Protein AF-A0A846N8B1-F1 (afdb_monomer_lite)

Structure (mmCIF, N/CA/C/O backbone):
data_AF-A0A846N8B1-F1
#
_entry.id   AF-A0A846N8B1-F1
#
loop_
_atom_site.group_PDB
_atom_site.id
_atom_site.type_symbol
_atom_site.label_atom_id
_atom_site.label_alt_id
_atom_site.label_comp_id
_atom_site.label_asym_id
_atom_site.label_entity_id
_atom_site.label_seq_id
_atom_site.pdbx_PDB_ins_code
_atom_site.Cartn_x
_atom_site.Cartn_y
_atom_site.Cartn_z
_atom_site.occupancy
_atom_site.B_iso_or_equiv
_atom_site.auth_seq_id
_atom_site.auth_comp_id
_atom_site.auth_asym_id
_atom_site.auth_atom_id
_atom_site.pdbx_PDB_model_num
ATOM 1 N N . ASP A 1 1 ? 17.774 -7.617 2.097 1.00 80.06 1 ASP A N 1
ATOM 2 C CA . ASP A 1 1 ? 16.745 -6.683 2.616 1.00 80.06 1 ASP A CA 1
ATOM 3 C C . ASP A 1 1 ? 15.343 -7.260 2.774 1.00 80.06 1 ASP A C 1
ATOM 5 O O . ASP A 1 1 ? 14.725 -6.998 3.796 1.00 80.06 1 ASP A O 1
ATOM 9 N N . LEU A 1 2 ? 14.839 -8.096 1.859 1.00 85.31 2 LEU A N 1
ATOM 10 C CA . LEU A 1 2 ? 13.446 -8.579 1.905 1.00 85.31 2 LEU A CA 1
ATOM 11 C C . LEU A 1 2 ? 13.003 -9.191 3.251 1.00 85.31 2 LEU A C 1
ATOM 13 O O . LEU A 1 2 ? 12.002 -8.776 3.829 1.00 85.31 2 LEU A O 1
ATOM 17 N N . ARG A 1 3 ? 13.758 -10.158 3.796 1.00 87.56 3 ARG A N 1
ATOM 18 C CA . ARG A 1 3 ? 13.423 -10.778 5.095 1.00 87.56 3 ARG A CA 1
ATOM 19 C C . ARG A 1 3 ? 13.424 -9.764 6.236 1.00 87.56 3 ARG A C 1
ATOM 21 O O . ARG A 1 3 ? 12.602 -9.887 7.137 1.00 87.56 3 ARG A O 1
ATOM 28 N N . PHE A 1 4 ? 14.321 -8.784 6.187 1.00 88.56 4 PHE A N 1
ATOM 29 C CA . PHE A 1 4 ? 14.373 -7.717 7.173 1.00 88.56 4 PHE A CA 1
ATOM 30 C C . PHE A 1 4 ? 13.139 -6.818 7.048 1.00 88.56 4 PHE A C 1
ATOM 32 O O . PHE A 1 4 ? 12.432 -6.648 8.026 1.00 88.56 4 PHE A O 1
ATOM 39 N N . ALA A 1 5 ? 12.786 -6.350 5.852 1.00 86.69 5 ALA A N 1
ATOM 40 C CA . ALA A 1 5 ? 11.603 -5.509 5.652 1.00 86.69 5 ALA A CA 1
ATOM 41 C C . ALA A 1 5 ? 10.289 -6.161 6.129 1.00 86.69 5 ALA A C 1
ATOM 43 O O . ALA A 1 5 ? 9.434 -5.485 6.701 1.00 86.69 5 ALA A O 1
ATOM 44 N N . ILE A 1 6 ? 10.148 -7.479 5.943 1.00 87.19 6 ILE A N 1
ATOM 45 C CA . ILE A 1 6 ? 8.956 -8.225 6.374 1.00 87.19 6 ILE A CA 1
ATOM 46 C C . ILE A 1 6 ? 8.889 -8.362 7.905 1.00 87.19 6 ILE A C 1
ATOM 48 O O . ILE A 1 6 ? 7.814 -8.206 8.477 1.00 87.19 6 ILE A O 1
ATOM 52 N N . HIS A 1 7 ? 10.011 -8.643 8.579 1.00 87.94 7 HIS A N 1
ATOM 53 C CA . HIS A 1 7 ? 9.997 -9.073 9.989 1.00 87.94 7 HIS A CA 1
ATOM 54 C C . HIS A 1 7 ? 10.597 -8.061 10.973 1.00 87.94 7 HIS A C 1
ATOM 56 O O . HIS A 1 7 ? 10.440 -8.218 12.181 1.00 87.94 7 HIS A O 1
ATOM 62 N N . ALA A 1 8 ? 11.311 -7.039 10.504 1.00 81.44 8 ALA A N 1
ATOM 63 C CA . ALA A 1 8 ? 11.996 -6.100 11.377 1.00 81.44 8 ALA A CA 1
ATOM 64 C C . ALA A 1 8 ? 10.999 -5.109 11.971 1.00 81.44 8 ALA A C 1
ATOM 66 O O . ALA A 1 8 ? 10.622 -4.111 11.353 1.00 81.44 8 ALA A O 1
ATOM 67 N N . SER A 1 9 ? 10.538 -5.397 13.184 1.00 83.56 9 SER A N 1
ATOM 68 C CA . SER A 1 9 ? 9.969 -4.397 14.074 1.00 83.56 9 SER A CA 1
ATOM 69 C C . SER A 1 9 ? 9.900 -4.880 15.514 1.00 83.56 9 SER A C 1
ATOM 71 O O . SER A 1 9 ? 9.927 -6.079 15.783 1.00 83.56 9 SER A O 1
ATOM 73 N N . GLN A 1 10 ? 9.786 -3.931 16.438 1.00 85.88 10 GLN A N 1
ATOM 74 C CA . GLN A 1 10 ? 9.406 -4.222 17.808 1.00 85.88 10 GLN A CA 1
ATOM 75 C C . GLN A 1 10 ? 7.877 -4.341 17.865 1.00 85.88 10 GLN A C 1
ATOM 77 O O . GLN A 1 10 ? 7.169 -3.346 17.731 1.00 85.88 10 GLN A O 1
ATOM 82 N N . GLY A 1 11 ? 7.384 -5.561 18.073 1.00 86.88 11 GLY A N 1
ATOM 83 C CA . GLY A 1 11 ? 5.953 -5.868 18.107 1.00 86.88 11 GLY A CA 1
ATOM 84 C C . GLY A 1 11 ? 5.378 -6.284 16.751 1.00 86.88 11 GLY A C 1
ATOM 85 O O . GLY A 1 11 ? 6.074 -6.324 15.734 1.00 86.88 11 GLY A O 1
ATOM 86 N N . GLU A 1 12 ? 4.089 -6.616 16.758 1.00 89.38 12 GLU A N 1
ATOM 87 C CA . GLU A 1 12 ? 3.358 -7.107 15.592 1.00 89.38 12 GLU A CA 1
ATOM 88 C C . GLU A 1 12 ? 2.397 -6.038 15.076 1.00 89.38 12 GLU A C 1
ATOM 90 O O . GLU A 1 12 ? 1.577 -5.501 15.818 1.00 89.38 12 GLU A O 1
ATOM 95 N N . PHE A 1 13 ? 2.501 -5.729 13.787 1.00 92.56 13 PHE A N 1
ATOM 96 C CA . PHE A 1 13 ? 1.537 -4.899 13.076 1.00 92.56 13 PHE A CA 1
ATOM 97 C C . PHE A 1 13 ? 1.580 -5.219 11.581 1.00 92.56 13 PHE A C 1
ATOM 99 O O . PHE A 1 13 ? 2.649 -5.570 11.055 1.00 92.56 13 PHE A O 1
ATOM 106 N N . PRO A 1 14 ? 0.440 -5.083 10.887 1.00 93.44 14 PRO A N 1
ATOM 107 C CA . PRO A 1 14 ? 0.368 -5.313 9.455 1.00 93.44 14 PRO A CA 1
ATOM 108 C C . PRO A 1 14 ? 1.175 -4.259 8.695 1.00 93.44 14 PRO A C 1
ATOM 110 O O . PRO A 1 14 ? 1.169 -3.077 9.028 1.00 93.44 14 PRO A O 1
ATOM 113 N N . ARG A 1 15 ? 1.867 -4.700 7.651 1.00 94.19 15 ARG A N 1
ATOM 114 C CA . ARG A 1 15 ? 2.553 -3.858 6.670 1.00 94.19 15 ARG A CA 1
ATOM 115 C C . ARG A 1 15 ? 2.487 -4.560 5.326 1.00 94.19 15 ARG A C 1
ATOM 117 O O . ARG A 1 15 ? 2.500 -5.791 5.287 1.00 94.19 15 ARG A O 1
ATOM 124 N N . VAL A 1 16 ? 2.452 -3.799 4.244 1.00 95.56 16 VAL A N 1
ATOM 125 C CA . VAL A 1 16 ? 2.591 -4.353 2.898 1.00 95.56 16 VAL A CA 1
ATOM 126 C C . VAL A 1 16 ? 4.023 -4.149 2.418 1.00 95.56 16 VAL A C 1
ATOM 128 O O . VAL A 1 16 ? 4.612 -3.087 2.618 1.00 95.56 16 VAL A O 1
ATOM 131 N N . VAL A 1 17 ? 4.598 -5.185 1.812 1.00 95.94 17 VAL A N 1
ATOM 132 C CA . VAL A 1 17 ? 5.920 -5.132 1.186 1.00 95.94 17 VAL A CA 1
ATOM 133 C C . VAL A 1 17 ? 5.757 -5.565 -0.261 1.00 95.94 17 VAL A C 1
ATOM 135 O O . VAL A 1 17 ? 5.299 -6.677 -0.512 1.00 95.94 17 VAL A O 1
ATOM 138 N N . VAL A 1 18 ? 6.135 -4.698 -1.194 1.00 96.25 18 VAL A N 1
ATOM 139 C CA . VAL A 1 18 ? 6.126 -4.978 -2.635 1.00 96.25 18 VAL A CA 1
ATOM 140 C C . VAL A 1 18 ? 7.538 -4.860 -3.196 1.00 96.25 18 VAL A C 1
ATOM 142 O O . VAL A 1 18 ? 8.361 -4.117 -2.659 1.00 96.25 18 VAL A O 1
ATOM 145 N N . ALA A 1 19 ? 7.826 -5.601 -4.263 1.00 96.19 19 ALA A N 1
ATOM 146 C CA . ALA A 1 19 ? 9.134 -5.604 -4.905 1.00 96.19 19 ALA A CA 1
ATOM 147 C C . ALA A 1 19 ? 8.974 -5.642 -6.434 1.00 96.19 19 ALA A C 1
ATOM 149 O O . ALA A 1 19 ? 8.929 -6.741 -6.985 1.00 96.19 19 ALA A O 1
ATOM 150 N N . PRO A 1 20 ? 8.814 -4.482 -7.103 1.00 95.81 20 PRO A N 1
ATOM 151 C CA . PRO A 1 20 ? 8.739 -4.437 -8.562 1.00 95.81 20 PRO A CA 1
ATOM 152 C C . PRO A 1 20 ? 10.053 -4.921 -9.190 1.00 95.81 20 PRO A C 1
ATOM 154 O O . PRO A 1 20 ? 11.133 -4.585 -8.701 1.00 95.81 20 PRO A O 1
ATOM 157 N N . GLY A 1 21 ? 9.952 -5.709 -10.258 1.00 94.62 21 GLY A N 1
ATOM 158 C CA . GLY A 1 21 ? 11.076 -6.320 -10.967 1.00 94.62 21 GLY A CA 1
ATOM 159 C C . GLY A 1 21 ? 11.452 -5.641 -12.286 1.00 94.62 21 GLY A C 1
ATOM 160 O O . GLY A 1 21 ? 12.545 -5.887 -12.796 1.00 94.62 21 GLY A O 1
ATOM 161 N N . ASP A 1 22 ? 10.591 -4.783 -12.833 1.00 94.19 22 ASP A N 1
ATOM 162 C CA . ASP A 1 22 ? 10.843 -4.044 -14.071 1.00 94.19 22 ASP A CA 1
ATOM 163 C C . ASP A 1 22 ? 10.235 -2.628 -14.055 1.00 94.19 22 ASP A C 1
ATOM 165 O O . ASP A 1 22 ? 9.628 -2.191 -13.075 1.00 94.19 22 ASP A O 1
ATOM 169 N N . VAL A 1 23 ? 10.447 -1.878 -15.141 1.00 93.94 23 VAL A N 1
ATOM 170 C CA . VAL A 1 23 ? 10.004 -0.480 -15.272 1.00 93.94 23 VAL A CA 1
ATOM 171 C C . VAL A 1 23 ? 8.477 -0.350 -15.278 1.00 93.94 23 VAL A C 1
ATOM 173 O O . VAL A 1 23 ? 7.956 0.636 -14.754 1.00 93.94 23 VAL A O 1
ATOM 176 N N . GLU A 1 24 ? 7.757 -1.326 -15.835 1.00 93.81 24 GLU A N 1
ATOM 177 C CA . GLU A 1 24 ? 6.293 -1.315 -15.857 1.00 93.81 24 GLU A CA 1
ATOM 178 C C . GLU A 1 24 ? 5.741 -1.568 -14.448 1.00 93.81 24 GLU A C 1
ATOM 180 O O . GLU A 1 24 ? 4.905 -0.808 -13.948 1.00 93.81 24 GLU A O 1
ATOM 185 N N . GLU A 1 25 ? 6.271 -2.575 -13.758 1.00 94.81 25 GLU A N 1
ATOM 186 C CA . GLU A 1 25 ? 5.922 -2.876 -12.374 1.00 94.81 25 GLU A CA 1
ATOM 187 C C . GLU A 1 25 ? 6.294 -1.727 -11.431 1.00 94.81 25 GLU A C 1
ATOM 189 O O . GLU A 1 25 ? 5.526 -1.405 -10.526 1.00 94.81 25 GLU A O 1
ATOM 194 N N . CYS A 1 26 ? 7.421 -1.040 -11.643 1.00 95.06 26 CYS A N 1
ATOM 195 C CA . CYS A 1 26 ? 7.768 0.154 -10.870 1.00 95.06 26 CYS A CA 1
ATOM 196 C C . CYS A 1 26 ? 6.665 1.216 -10.916 1.00 95.06 26 CYS A C 1
ATOM 198 O O . CYS A 1 26 ? 6.424 1.884 -9.909 1.00 95.06 26 CYS A O 1
ATOM 200 N N . PHE A 1 27 ? 5.984 1.367 -12.050 1.00 94.62 27 PHE A N 1
ATOM 201 C CA . PHE A 1 27 ? 4.887 2.313 -12.192 1.00 94.62 27 PHE A CA 1
ATOM 202 C C . PHE A 1 27 ? 3.608 1.804 -11.506 1.00 94.62 27 PHE A C 1
ATOM 204 O O . PHE A 1 27 ? 3.108 2.448 -10.580 1.00 94.62 27 PHE A O 1
ATOM 211 N N . TYR A 1 28 ? 3.095 0.634 -11.899 1.00 96.19 28 TYR A N 1
ATOM 212 C CA . TYR A 1 28 ? 1.793 0.159 -11.407 1.00 96.19 28 TYR A CA 1
ATOM 213 C C . TYR A 1 28 ? 1.828 -0.355 -9.965 1.00 96.19 28 TYR A C 1
ATOM 215 O O . TYR A 1 28 ? 0.941 -0.023 -9.179 1.00 96.19 28 TYR A O 1
ATOM 223 N N . THR A 1 29 ? 2.861 -1.105 -9.576 1.00 96.12 29 THR A N 1
ATOM 224 C CA . THR A 1 29 ? 2.980 -1.672 -8.223 1.00 96.12 29 THR A CA 1
ATOM 225 C C . THR A 1 29 ? 3.178 -0.576 -7.179 1.00 96.12 29 THR A C 1
ATOM 227 O O . THR A 1 29 ? 2.726 -0.706 -6.042 1.00 96.12 29 THR A O 1
ATOM 230 N N . THR A 1 30 ? 3.799 0.547 -7.556 1.00 95.88 30 THR A N 1
ATOM 231 C CA . THR A 1 30 ? 3.866 1.726 -6.683 1.00 95.88 30 THR A CA 1
ATOM 232 C C . THR A 1 30 ? 2.464 2.261 -6.399 1.00 95.88 30 THR A C 1
ATOM 234 O O . THR A 1 30 ? 2.116 2.455 -5.237 1.00 95.88 30 THR A O 1
ATOM 237 N N . LEU A 1 31 ? 1.629 2.447 -7.425 1.00 96.25 31 LEU A N 1
ATOM 238 C CA . LEU A 1 31 ? 0.249 2.922 -7.257 1.00 96.25 31 LEU A CA 1
ATOM 239 C C . LEU A 1 31 ? -0.584 1.949 -6.414 1.00 96.25 31 LEU A C 1
ATOM 241 O O . LEU A 1 31 ? -1.305 2.370 -5.508 1.00 96.25 31 LEU A O 1
ATOM 245 N N . GLU A 1 32 ? -0.430 0.647 -6.651 1.00 95.81 32 GLU A N 1
ATOM 246 C CA . GLU A 1 32 ? -1.063 -0.387 -5.836 1.00 95.81 32 GLU A CA 1
ATOM 247 C C . GLU A 1 32 ? -0.615 -0.311 -4.369 1.00 95.81 32 GLU A C 1
ATOM 249 O O . GLU A 1 32 ? -1.453 -0.358 -3.470 1.00 95.81 32 GLU A O 1
ATOM 254 N N . ALA A 1 33 ? 0.677 -0.105 -4.101 1.00 97.25 33 ALA A N 1
ATOM 255 C CA . ALA A 1 33 ? 1.190 0.049 -2.743 1.00 97.25 33 ALA A CA 1
ATOM 256 C C . ALA A 1 33 ? 0.572 1.255 -2.014 1.00 97.25 33 ALA A C 1
ATOM 258 O O . ALA A 1 33 ? 0.240 1.143 -0.833 1.00 97.25 33 ALA A O 1
ATOM 259 N N . PHE A 1 34 ? 0.359 2.380 -2.708 1.00 96.62 34 PHE A N 1
ATOM 260 C CA . PHE A 1 34 ? -0.352 3.537 -2.150 1.00 96.62 34 PHE A CA 1
ATOM 261 C C . PHE A 1 34 ? -1.819 3.218 -1.842 1.00 96.62 34 PHE A C 1
ATOM 263 O O . PHE A 1 34 ? -2.296 3.549 -0.757 1.00 96.62 34 PHE A O 1
ATOM 270 N N . ASN A 1 35 ? -2.515 2.534 -2.751 1.00 97.06 35 ASN A N 1
ATOM 271 C CA . ASN A 1 35 ? -3.895 2.107 -2.523 1.00 97.06 35 ASN A CA 1
ATOM 272 C C . ASN A 1 35 ? -4.000 1.151 -1.332 1.00 97.06 35 ASN A C 1
ATOM 274 O O . ASN A 1 35 ? -4.873 1.312 -0.489 1.00 97.06 35 ASN A O 1
ATOM 278 N N . LEU A 1 36 ? -3.096 0.177 -1.213 1.00 97.12 36 LEU A N 1
ATOM 279 C CA . LEU A 1 36 ? -3.066 -0.750 -0.081 1.00 97.12 36 LEU A CA 1
ATOM 280 C C . LEU A 1 36 ? -2.771 -0.019 1.237 1.00 97.12 36 LEU A C 1
ATOM 282 O O . LEU A 1 36 ? -3.406 -0.315 2.252 1.00 97.12 36 LEU A O 1
ATOM 286 N N . ALA A 1 37 ? -1.860 0.960 1.220 1.00 97.06 37 ALA A N 1
ATOM 287 C CA . ALA A 1 37 ? -1.557 1.788 2.384 1.00 97.06 37 ALA A CA 1
ATOM 288 C C . ALA A 1 37 ? -2.784 2.574 2.862 1.00 97.06 37 ALA A C 1
ATOM 290 O O . ALA A 1 37 ? -3.099 2.547 4.051 1.00 97.06 37 ALA A O 1
ATOM 291 N N . ASP A 1 38 ? -3.502 3.238 1.953 1.00 95.88 38 ASP A N 1
ATOM 292 C CA . ASP A 1 38 ? -4.699 4.015 2.289 1.00 95.88 38 ASP A CA 1
ATOM 293 C C . ASP A 1 38 ? -5.871 3.110 2.693 1.00 95.88 38 ASP A C 1
ATOM 295 O O . ASP A 1 38 ? -6.514 3.340 3.722 1.00 95.88 38 ASP A O 1
ATOM 299 N N . LYS A 1 39 ? -6.111 2.043 1.925 1.00 96.00 39 LYS A N 1
ATOM 300 C CA . LYS A 1 39 ? -7.207 1.096 2.140 1.00 96.00 39 LYS A CA 1
ATOM 301 C C . LYS A 1 39 ? -7.141 0.424 3.500 1.00 96.00 39 LYS A C 1
ATOM 303 O O . LYS A 1 39 ? -8.155 0.356 4.191 1.00 96.00 39 LYS A O 1
ATOM 308 N N . PHE A 1 40 ? -5.962 -0.065 3.876 1.00 96.25 40 PHE A N 1
ATOM 309 C CA . PHE A 1 40 ? -5.765 -0.803 5.122 1.00 96.25 40 PHE A CA 1
ATOM 310 C C . PHE A 1 40 ? -5.217 0.058 6.260 1.00 96.25 40 PHE A C 1
ATOM 312 O O . PHE A 1 40 ? -5.215 -0.390 7.402 1.00 96.25 40 PHE A O 1
ATOM 319 N N . GLN A 1 41 ? -4.802 1.297 5.979 1.00 96.38 41 GLN A N 1
ATOM 320 C CA . GLN A 1 41 ? -4.214 2.225 6.951 1.00 96.38 41 GLN A CA 1
ATOM 321 C C . GLN A 1 41 ? -2.939 1.661 7.598 1.00 96.38 41 GLN A C 1
ATOM 323 O O . GLN A 1 41 ? -2.736 1.767 8.809 1.00 96.38 41 GLN A O 1
ATOM 328 N N . ILE A 1 42 ? -2.082 1.054 6.772 1.00 95.81 42 ILE A N 1
ATOM 329 C CA . ILE A 1 42 ? -0.848 0.373 7.185 1.00 95.81 42 ILE A CA 1
ATOM 330 C C . ILE A 1 42 ? 0.377 0.937 6.456 1.00 95.81 42 ILE A C 1
ATOM 332 O O . ILE A 1 42 ? 0.238 1.507 5.373 1.00 95.81 42 ILE A O 1
ATOM 336 N N . PRO A 1 43 ? 1.595 0.742 6.990 1.00 95.62 43 PRO A N 1
ATOM 337 C CA . PRO A 1 43 ? 2.812 1.066 6.258 1.00 95.62 43 PRO A CA 1
ATOM 338 C C . PRO A 1 43 ? 2.938 0.239 4.972 1.00 95.62 43 PRO A C 1
ATOM 340 O O . PRO A 1 43 ? 2.736 -0.979 4.991 1.00 95.62 43 PRO A O 1
ATOM 343 N N . ALA A 1 44 ? 3.345 0.896 3.885 1.00 96.56 44 ALA A N 1
ATOM 344 C CA . ALA A 1 44 ? 3.753 0.256 2.640 1.00 96.56 44 ALA A CA 1
ATOM 345 C C . ALA A 1 44 ? 5.251 0.454 2.399 1.00 96.56 44 ALA A C 1
ATOM 347 O O . ALA A 1 44 ? 5.771 1.561 2.526 1.00 96.56 44 ALA A O 1
ATOM 348 N N . ILE A 1 45 ? 5.943 -0.632 2.061 1.00 96.38 45 ILE A N 1
ATOM 349 C CA . ILE A 1 45 ? 7.378 -0.651 1.782 1.00 96.38 45 ILE A CA 1
ATOM 350 C C . ILE A 1 45 ? 7.568 -1.146 0.351 1.00 96.38 45 ILE A C 1
ATOM 352 O O . ILE A 1 45 ? 7.195 -2.270 0.022 1.00 96.38 45 ILE A O 1
ATOM 356 N N . ILE A 1 46 ? 8.173 -0.309 -0.486 1.00 96.12 46 ILE A N 1
ATOM 357 C CA . ILE A 1 46 ? 8.569 -0.665 -1.848 1.00 96.12 46 ILE A CA 1
ATOM 358 C C . ILE A 1 46 ? 10.060 -0.987 -1.814 1.00 96.12 46 ILE A C 1
ATOM 360 O O . ILE A 1 46 ? 10.874 -0.141 -1.443 1.00 96.12 46 ILE A O 1
ATOM 364 N N . ILE A 1 47 ? 10.416 -2.219 -2.162 1.00 95.69 47 ILE A N 1
ATOM 365 C CA . ILE A 1 47 ? 11.802 -2.678 -2.238 1.00 95.69 47 ILE A CA 1
ATOM 366 C C . ILE A 1 47 ? 12.197 -2.745 -3.703 1.00 95.69 47 ILE A C 1
ATOM 368 O O . ILE A 1 47 ? 11.566 -3.434 -4.488 1.00 95.69 47 ILE A O 1
ATOM 372 N N . THR A 1 48 ? 13.273 -2.061 -4.053 1.00 94.50 48 THR A N 1
ATOM 373 C CA . THR A 1 48 ? 13.872 -2.111 -5.386 1.00 94.50 48 THR A CA 1
ATOM 374 C C . THR A 1 48 ? 15.364 -2.390 -5.251 1.00 94.50 48 THR A C 1
ATOM 376 O O . THR A 1 48 ? 15.915 -2.352 -4.144 1.00 94.50 48 THR A O 1
ATOM 379 N N . ASP A 1 49 ? 16.019 -2.695 -6.360 1.00 94.00 49 ASP A N 1
ATOM 380 C CA . ASP A 1 49 ? 17.457 -2.887 -6.416 1.00 94.00 49 ASP A CA 1
ATOM 381 C C . ASP A 1 49 ? 18.154 -1.733 -7.148 1.00 94.00 49 ASP A C 1
ATOM 383 O O . ASP A 1 49 ? 17.550 -0.907 -7.833 1.00 94.00 49 ASP A O 1
ATOM 387 N N . LYS A 1 50 ? 19.473 -1.668 -6.969 1.00 95.06 50 LYS A N 1
ATOM 388 C CA . LYS A 1 50 ? 20.303 -0.612 -7.549 1.00 95.06 50 LYS A CA 1
ATOM 389 C C . LYS A 1 50 ? 20.241 -0.596 -9.079 1.00 95.06 50 LYS A C 1
ATOM 391 O O . LYS A 1 50 ? 20.266 0.480 -9.666 1.00 95.06 50 LYS A O 1
ATOM 396 N N . TYR A 1 51 ? 20.200 -1.766 -9.713 1.00 94.31 51 TYR A N 1
ATOM 397 C CA . TYR A 1 51 ? 20.187 -1.862 -11.166 1.00 94.31 51 TYR A CA 1
ATOM 398 C C . TYR A 1 51 ? 18.905 -1.246 -11.721 1.00 94.31 51 TYR A C 1
ATOM 400 O O . TYR A 1 51 ? 18.987 -0.388 -12.594 1.00 94.31 51 TYR A O 1
ATOM 408 N N . LEU A 1 52 ? 17.747 -1.595 -11.161 1.00 93.75 52 LEU A N 1
ATOM 409 C CA . LEU A 1 52 ? 16.467 -1.059 -11.612 1.00 93.75 52 LEU A CA 1
ATOM 410 C C . LEU A 1 52 ? 16.378 0.466 -11.424 1.00 93.75 52 LEU A C 1
ATOM 412 O O . LEU A 1 52 ? 15.906 1.158 -12.320 1.00 93.75 52 LEU A O 1
ATOM 416 N N . VAL A 1 53 ? 16.911 1.001 -10.319 1.00 92.88 53 VAL A N 1
ATOM 417 C CA . VAL A 1 53 ? 16.918 2.449 -10.020 1.00 92.88 53 VAL A CA 1
ATOM 418 C C . VAL A 1 53 ? 17.874 3.255 -10.908 1.00 92.88 53 VAL A C 1
ATOM 420 O O . VAL A 1 53 ? 17.579 4.404 -11.232 1.00 92.88 53 VAL A O 1
ATOM 423 N N . GLU A 1 54 ? 19.027 2.696 -11.276 1.00 95.50 54 GLU A N 1
ATOM 424 C CA . GLU A 1 54 ? 20.040 3.398 -12.084 1.00 95.50 54 GLU A CA 1
ATOM 425 C C . GLU A 1 54 ? 19.896 3.150 -13.591 1.00 95.50 54 GLU A C 1
ATOM 427 O O . GLU A 1 54 ? 20.519 3.839 -14.402 1.00 95.50 54 GLU A O 1
ATOM 432 N N . SER A 1 55 ? 19.106 2.152 -13.983 1.00 92.44 55 SER A N 1
ATOM 433 C CA . SER A 1 55 ? 18.876 1.821 -15.384 1.00 92.44 55 SER A CA 1
ATOM 434 C C . SER A 1 55 ? 17.815 2.716 -16.027 1.00 92.44 55 SER A C 1
ATOM 436 O O . SER A 1 55 ? 16.884 3.198 -15.385 1.00 92.44 55 SER A O 1
ATOM 438 N N . HIS A 1 56 ? 17.936 2.897 -17.340 1.00 91.81 56 HIS A N 1
ATOM 439 C CA . HIS A 1 56 ? 16.894 3.479 -18.175 1.00 91.81 56 HIS A CA 1
ATOM 440 C C . HIS A 1 56 ? 16.498 2.457 -19.233 1.00 91.81 56 HIS A C 1
ATOM 442 O O . HIS A 1 56 ? 17.363 1.867 -19.883 1.00 91.81 56 HIS A O 1
ATOM 448 N N . MET A 1 57 ? 15.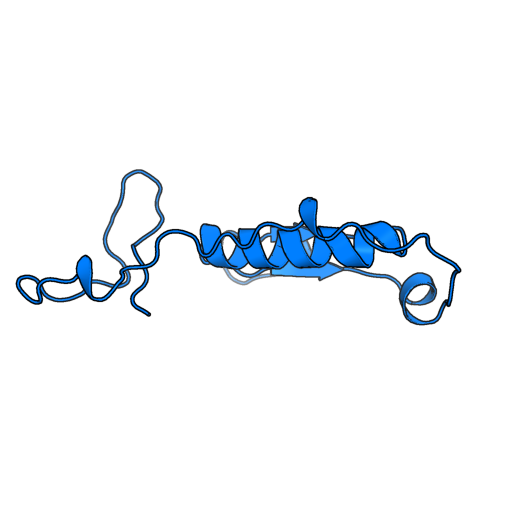196 2.269 -19.424 1.00 89.69 57 MET A N 1
ATOM 449 C CA . MET A 1 57 ? 14.656 1.368 -20.438 1.00 89.69 57 MET A CA 1
ATOM 450 C C . MET A 1 57 ? 13.586 2.096 -21.246 1.00 89.69 57 MET A C 1
ATOM 452 O O . MET A 1 57 ? 12.908 2.988 -20.735 1.00 89.69 57 MET A O 1
ATOM 456 N N . ALA A 1 58 ? 13.445 1.721 -22.516 1.00 92.56 58 ALA A N 1
ATOM 457 C CA . ALA A 1 58 ? 12.279 2.112 -23.292 1.00 92.56 58 ALA A CA 1
ATOM 458 C C . ALA A 1 58 ? 11.076 1.305 -22.791 1.00 92.56 58 ALA A C 1
ATOM 460 O O . ALA A 1 58 ? 11.177 0.089 -22.632 1.00 92.56 58 ALA A O 1
ATOM 461 N N . ALA A 1 59 ? 9.962 1.986 -22.551 1.00 90.25 59 ALA A N 1
ATOM 462 C CA . ALA A 1 59 ? 8.699 1.376 -22.172 1.00 90.25 59 ALA A CA 1
ATOM 463 C C . ALA A 1 59 ? 7.606 1.878 -23.114 1.00 90.25 59 ALA A C 1
ATOM 465 O O . ALA A 1 59 ? 7.676 3.006 -23.614 1.00 90.25 59 ALA A O 1
ATOM 466 N N . GLU A 1 60 ? 6.599 1.040 -23.340 1.00 92.62 60 GLU A N 1
ATOM 467 C CA . GLU A 1 60 ? 5.356 1.501 -23.947 1.00 92.62 60 GLU A CA 1
ATOM 468 C C . GLU A 1 60 ? 4.694 2.553 -23.039 1.00 92.62 60 GLU A C 1
ATOM 470 O O . GLU A 1 60 ? 4.912 2.544 -21.821 1.00 92.62 60 GLU A O 1
ATOM 475 N N . PRO A 1 61 ? 3.893 3.478 -23.595 1.00 94.38 61 PRO A N 1
ATOM 476 C CA . PRO A 1 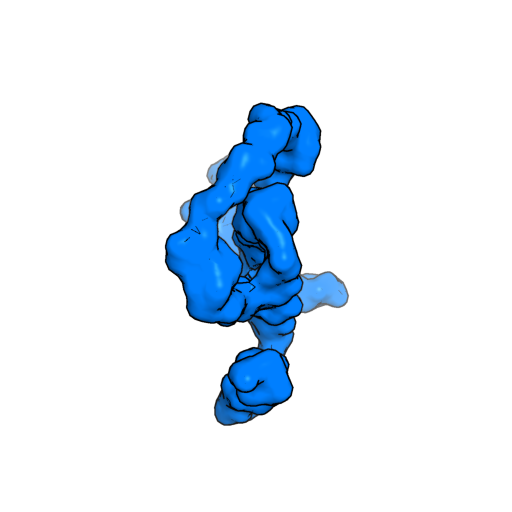61 ? 3.147 4.430 -22.786 1.00 94.38 61 PRO A CA 1
ATOM 477 C C . PRO A 1 61 ? 2.310 3.717 -21.720 1.00 94.38 61 PRO A C 1
ATOM 479 O O . PRO A 1 61 ? 1.540 2.809 -22.031 1.00 94.38 61 PRO A O 1
ATOM 482 N N . PHE A 1 62 ? 2.445 4.145 -20.463 1.00 94.44 62 PHE A N 1
ATOM 483 C CA . PHE A 1 62 ? 1.652 3.583 -19.375 1.00 94.44 62 PHE A CA 1
ATOM 484 C C . PHE A 1 62 ? 0.166 3.899 -19.576 1.00 94.44 62 PHE A C 1
ATOM 486 O O . PHE A 1 62 ? -0.218 5.047 -19.815 1.00 94.44 62 PHE A O 1
ATOM 493 N N . ASP A 1 63 ? -0.663 2.869 -19.456 1.00 94.25 63 ASP A N 1
ATOM 494 C CA . ASP A 1 63 ? -2.108 2.942 -19.589 1.00 94.25 63 ASP A CA 1
ATOM 495 C C . ASP A 1 63 ? -2.718 3.463 -18.281 1.00 94.25 63 ASP A C 1
ATOM 497 O O . ASP A 1 63 ? -2.671 2.816 -17.232 1.00 94.25 63 ASP A O 1
ATOM 501 N N . GLN A 1 64 ? -3.278 4.670 -18.350 1.00 89.44 64 GLN A N 1
ATOM 502 C CA . GLN A 1 64 ? -3.866 5.339 -17.195 1.00 89.44 64 GLN A CA 1
ATOM 503 C C . GLN A 1 64 ? -5.236 4.7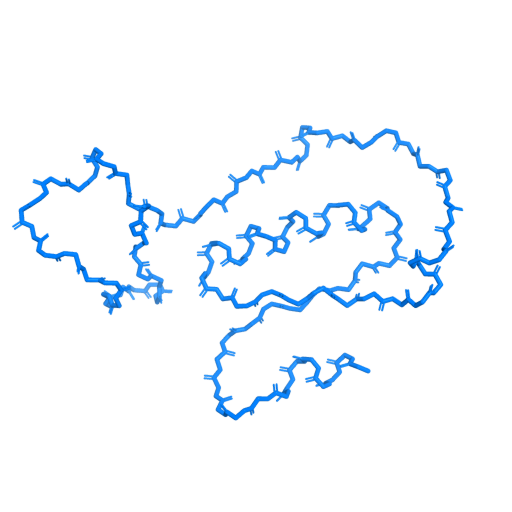75 -16.818 1.00 89.44 64 GLN A C 1
ATOM 505 O O . GLN A 1 64 ? -5.635 4.916 -15.666 1.00 89.44 64 GLN A O 1
ATOM 510 N N . ASP A 1 65 ? -5.926 4.086 -17.729 1.00 92.81 65 ASP A N 1
ATOM 511 C CA . ASP A 1 65 ? -7.234 3.490 -17.444 1.00 92.81 65 ASP A CA 1
ATOM 512 C C . ASP A 1 65 ? -7.104 2.275 -16.508 1.00 92.81 65 ASP A C 1
ATOM 514 O O . ASP A 1 65 ? -8.055 1.890 -15.825 1.00 92.81 65 ASP A O 1
ATOM 518 N N . ARG A 1 66 ? -5.894 1.704 -16.401 1.00 88.81 66 ARG A N 1
ATOM 519 C CA . ARG A 1 66 ? -5.536 0.684 -15.399 1.00 88.81 66 ARG A CA 1
ATOM 520 C C . ARG A 1 66 ? -5.331 1.263 -13.997 1.00 88.81 66 ARG A C 1
ATOM 522 O O . ARG A 1 66 ? -5.185 0.497 -13.044 1.00 88.81 66 ARG A O 1
ATOM 529 N N . ILE A 1 67 ? -5.294 2.588 -13.848 1.00 88.12 67 ILE A N 1
ATOM 530 C CA . ILE A 1 67 ? -5.016 3.260 -12.579 1.00 88.12 67 ILE A CA 1
ATOM 531 C 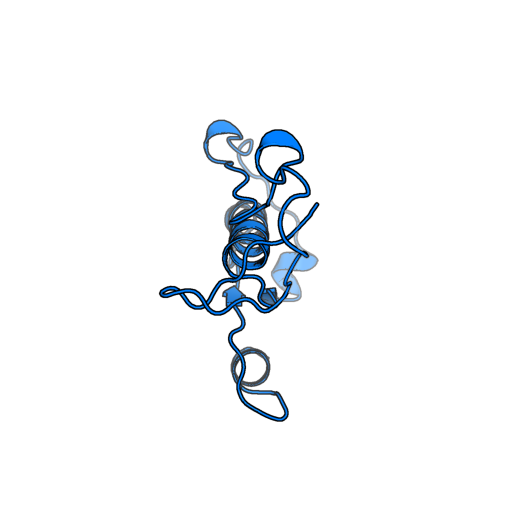C . ILE A 1 67 ? -6.334 3.630 -11.894 1.00 88.12 67 ILE A C 1
ATOM 533 O O . ILE A 1 67 ? -7.059 4.519 -12.330 1.00 88.12 67 ILE A O 1
ATOM 537 N N . GLY A 1 68 ? -6.612 2.997 -10.755 1.00 93.25 68 GLY A N 1
ATOM 538 C CA . GLY A 1 68 ? -7.667 3.417 -9.831 1.00 93.25 68 GLY A CA 1
ATOM 539 C C . GLY A 1 68 ? -7.070 3.974 -8.543 1.00 93.25 68 GLY A C 1
ATOM 540 O O . GLY A 1 68 ? -6.110 3.406 -8.031 1.00 93.25 68 GLY A O 1
ATOM 541 N N . ILE A 1 69 ? -7.631 5.058 -8.001 1.00 94.94 69 ILE A N 1
ATOM 542 C CA . ILE A 1 69 ? -7.271 5.562 -6.667 1.00 94.94 69 ILE A CA 1
ATOM 543 C C . ILE A 1 69 ? -8.291 5.026 -5.657 1.00 94.94 69 ILE A C 1
ATOM 545 O O . ILE A 1 69 ? -9.457 5.417 -5.687 1.00 94.94 69 ILE A O 1
ATOM 549 N N . ASP A 1 70 ? -7.847 4.161 -4.747 1.00 95.06 70 ASP A N 1
ATOM 550 C CA . ASP A 1 70 ? -8.643 3.640 -3.630 1.00 95.06 70 ASP A CA 1
ATOM 551 C C . ASP A 1 70 ? -8.142 4.276 -2.329 1.00 95.06 70 ASP A C 1
ATOM 553 O O . ASP A 1 70 ? -7.099 3.909 -1.791 1.00 95.06 70 ASP A O 1
ATOM 557 N N . ARG A 1 71 ? -8.889 5.265 -1.824 1.00 93.56 71 ARG A N 1
ATOM 558 C CA . ARG A 1 71 ? -8.565 5.952 -0.564 1.00 93.56 71 ARG A CA 1
ATOM 559 C C . ARG A 1 71 ? -9.041 5.202 0.683 1.00 93.56 71 ARG A C 1
ATOM 561 O O . ARG A 1 71 ? -8.852 5.702 1.794 1.00 93.56 71 ARG A O 1
ATOM 568 N N . GLY A 1 72 ? -9.661 4.035 0.518 1.00 93.88 72 GLY A N 1
ATOM 569 C CA . GLY A 1 72 ? -10.200 3.253 1.617 1.00 93.88 72 GLY A CA 1
ATOM 570 C C . GLY A 1 72 ? -11.412 3.886 2.292 1.00 93.88 72 GLY A C 1
ATOM 571 O O . GLY A 1 72 ? -12.175 4.649 1.700 1.00 93.88 72 GLY A O 1
ATOM 572 N N . LEU A 1 73 ? -11.585 3.550 3.572 1.00 92.50 73 LEU A N 1
ATOM 573 C CA . LEU A 1 73 ? -12.674 4.048 4.412 1.00 92.50 73 LEU A CA 1
ATOM 574 C C . LEU A 1 73 ? -12.401 5.482 4.879 1.00 92.50 73 LEU A C 1
ATOM 576 O O . LEU A 1 73 ? -12.009 5.705 6.026 1.00 92.50 73 LEU A O 1
ATOM 580 N N . LEU A 1 74 ? -12.610 6.447 3.986 1.00 91.19 74 LEU A N 1
ATOM 581 C CA . LEU A 1 74 ? -12.632 7.868 4.319 1.00 91.19 74 LEU A CA 1
ATOM 582 C C . LEU A 1 74 ? -14.030 8.308 4.761 1.00 91.19 74 LEU A C 1
ATOM 584 O O . LEU A 1 74 ? -15.014 7.978 4.107 1.00 91.19 74 LEU A O 1
ATOM 588 N N . LEU A 1 75 ? -14.097 9.080 5.844 1.00 87.88 75 LEU A N 1
ATOM 589 C CA . LEU A 1 75 ? -15.288 9.839 6.214 1.00 87.88 75 LEU A CA 1
ATOM 590 C C . LEU A 1 75 ? -15.283 11.153 5.442 1.00 87.88 75 LEU A C 1
ATOM 592 O O . LEU A 1 75 ? -14.387 11.978 5.629 1.00 87.88 75 LEU A O 1
ATOM 596 N N . THR A 1 76 ? -16.281 11.342 4.588 1.00 83.56 76 THR A N 1
ATOM 597 C CA . THR A 1 76 ? -16.520 12.626 3.926 1.00 83.56 76 THR A CA 1
ATOM 598 C C . THR A 1 76 ? -17.315 13.567 4.833 1.00 83.56 76 THR A C 1
ATOM 600 O O . THR A 1 76 ? -17.992 13.128 5.766 1.00 83.56 76 THR A O 1
ATOM 603 N N . GLU A 1 77 ? -17.273 14.869 4.541 1.00 77.00 77 GLU A N 1
ATOM 604 C CA . GLU A 1 77 ? -18.081 15.876 5.250 1.00 77.00 77 GLU A CA 1
ATOM 605 C C . GLU A 1 77 ? -19.582 15.541 5.216 1.00 77.00 77 GLU A C 1
ATOM 607 O O . GLU A 1 77 ? -20.291 15.745 6.195 1.00 77.00 77 GLU A O 1
ATOM 612 N N . GLU A 1 78 ? -20.057 14.943 4.122 1.00 73.25 78 GLU A N 1
ATOM 613 C CA . GLU A 1 78 ? -21.447 14.500 3.960 1.00 73.25 78 GLU A CA 1
ATOM 614 C C . GLU A 1 78 ? -21.813 13.326 4.883 1.00 73.25 78 GLU A C 1
ATOM 616 O O . GLU A 1 78 ? -22.967 13.177 5.283 1.00 73.25 78 GLU A O 1
ATOM 621 N N . GLN A 1 79 ? -20.839 12.479 5.225 1.00 72.94 79 GLN A N 1
ATOM 622 C CA . GLN A 1 79 ? -21.032 11.308 6.084 1.00 72.94 79 GLN A CA 1
ATOM 623 C C . GLN A 1 79 ? -20.893 11.643 7.571 1.00 72.94 79 GLN A C 1
ATOM 625 O O . GLN A 1 79 ? -21.432 10.926 8.417 1.00 72.94 79 GLN A O 1
ATOM 630 N N . TYR A 1 80 ? -20.184 12.722 7.906 1.00 72.94 80 TYR A N 1
ATOM 631 C CA . TYR A 1 80 ? -20.023 13.180 9.278 1.00 72.94 80 TYR A CA 1
ATOM 632 C C . TYR A 1 80 ? -21.053 14.262 9.614 1.00 72.94 80 TYR A C 1
ATOM 634 O O . TYR A 1 80 ? -20.821 15.456 9.454 1.00 72.94 80 TYR A O 1
ATOM 642 N N . THR A 1 81 ? -22.198 13.852 10.159 1.00 68.44 81 THR A N 1
ATOM 643 C CA . THR A 1 81 ? -23.280 14.776 10.544 1.00 68.44 81 THR A CA 1
ATOM 644 C C . THR A 1 81 ? -23.023 15.532 11.856 1.00 68.44 81 THR A C 1
ATOM 646 O O . THR A 1 81 ? -23.918 16.205 12.363 1.00 68.44 81 THR A O 1
ATOM 649 N N . GLY A 1 82 ? -21.822 15.414 12.442 1.00 67.56 82 GLY A N 1
ATOM 650 C CA . GLY A 1 82 ? -21.438 16.090 13.687 1.00 67.56 82 GLY A CA 1
ATOM 651 C C . GLY A 1 82 ? -22.191 15.632 14.942 1.00 67.56 82 GLY A C 1
ATOM 652 O O . GLY A 1 82 ? -22.048 16.256 15.990 1.00 67.56 82 GLY A O 1
ATOM 653 N N . GLY A 1 83 ? -23.005 14.574 14.845 1.00 69.00 83 GLY A N 1
ATOM 654 C CA . GLY A 1 83 ? -23.822 14.082 15.958 1.00 69.00 83 GLY A CA 1
ATOM 655 C C . GLY A 1 83 ? -23.050 13.246 16.982 1.00 69.00 83 GLY A C 1
ATOM 656 O O . GLY A 1 83 ? -23.326 13.338 18.175 1.00 69.00 83 GLY A O 1
ATOM 657 N N . GLU A 1 84 ? -22.073 12.457 16.532 1.00 76.75 84 GLU A N 1
ATOM 658 C CA . GLU A 1 84 ? -21.203 11.649 17.393 1.00 76.75 84 GLU A CA 1
ATOM 659 C C . GLU A 1 84 ? -19.756 12.134 17.302 1.00 76.75 84 GLU A C 1
ATOM 661 O O . GLU A 1 84 ? -19.289 12.510 16.228 1.00 76.75 84 GLU A O 1
ATOM 666 N N . GLU A 1 85 ? -19.030 12.077 18.420 1.00 85.94 85 GLU A N 1
ATOM 667 C CA . GLU A 1 85 ? -17.599 12.382 18.453 1.00 85.94 85 GLU A CA 1
ATOM 668 C C . GLU A 1 85 ? -16.814 11.409 17.557 1.00 85.94 85 GLU A C 1
ATOM 670 O O . GLU A 1 85 ? -17.004 10.188 17.596 1.00 85.94 85 GLU A O 1
ATOM 675 N N . TYR A 1 86 ? -15.913 11.950 16.733 1.00 89.44 86 TYR A N 1
ATOM 676 C CA . TYR A 1 86 ? -15.078 11.144 15.852 1.00 89.44 86 TYR A CA 1
ATOM 677 C C . TYR A 1 86 ? -14.106 10.260 16.646 1.00 89.44 86 TYR A C 1
ATOM 679 O O . TYR A 1 86 ? -13.276 10.729 17.422 1.00 89.44 86 TYR A O 1
ATOM 687 N N . GLN A 1 87 ? -14.167 8.955 16.385 1.00 90.81 87 GLN A N 1
ATOM 688 C CA . GLN A 1 87 ? -13.333 7.950 17.035 1.00 90.81 87 GL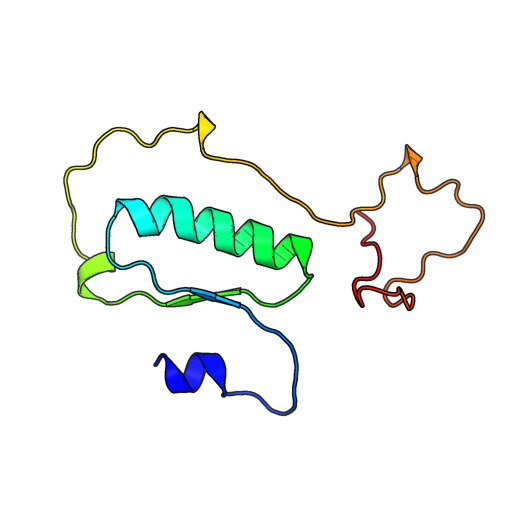N A CA 1
ATOM 689 C C . GLN A 1 87 ? -12.370 7.324 16.028 1.00 90.81 87 GLN A C 1
ATOM 691 O O . GLN A 1 87 ? -12.704 6.353 15.348 1.00 90.81 87 GLN A O 1
ATOM 696 N N . ARG A 1 88 ? -11.137 7.844 15.974 1.00 92.25 88 ARG A N 1
ATOM 697 C CA . ARG A 1 88 ? -10.102 7.375 15.036 1.00 92.25 88 ARG A CA 1
ATOM 698 C C . ARG A 1 88 ? -9.823 5.872 15.123 1.00 92.25 88 ARG A C 1
ATOM 700 O O . ARG A 1 88 ? -9.476 5.276 14.110 1.00 92.25 88 ARG A O 1
ATOM 707 N N . HIS A 1 89 ? -9.966 5.276 16.305 1.00 94.62 89 HIS A N 1
ATOM 708 C CA . HIS A 1 89 ? -9.697 3.858 16.569 1.00 94.62 89 HIS A CA 1
ATOM 709 C C . HIS A 1 89 ? -10.975 3.087 16.929 1.00 94.62 89 HIS A C 1
ATOM 711 O O . HIS A 1 89 ? -10.970 2.226 17.807 1.00 94.62 89 HIS A O 1
ATOM 717 N N . ARG A 1 90 ? -12.099 3.429 16.285 1.00 93.50 90 ARG A N 1
ATOM 718 C CA . ARG A 1 90 ? -13.371 2.713 16.438 1.00 93.50 90 ARG A CA 1
ATOM 719 C C . ARG A 1 90 ? -13.213 1.248 16.025 1.00 93.50 90 ARG A C 1
ATOM 721 O O . ARG A 1 90 ? -12.746 0.973 14.918 1.00 93.50 90 ARG A O 1
ATOM 728 N N . PHE A 1 91 ? -13.645 0.323 16.880 1.00 94.75 91 PHE A N 1
ATOM 729 C CA . PHE A 1 91 ? -13.684 -1.099 16.540 1.00 94.75 91 PHE A CA 1
ATOM 730 C C . PHE A 1 91 ? -14.712 -1.361 15.435 1.00 94.75 91 PHE A C 1
ATOM 732 O O . PHE A 1 91 ? -15.877 -0.982 15.552 1.00 94.75 91 PHE A O 1
ATOM 739 N N . THR A 1 92 ? -14.271 -2.017 14.368 1.00 94.62 92 THR A N 1
ATOM 740 C CA . THR A 1 92 ? -15.088 -2.446 13.228 1.00 94.62 92 THR A CA 1
ATOM 741 C C . THR A 1 92 ? -14.832 -3.927 12.962 1.00 94.62 92 THR A C 1
ATOM 743 O O . THR A 1 92 ? -13.781 -4.454 13.325 1.00 94.62 92 THR A O 1
ATOM 746 N N . GLU A 1 93 ? -15.776 -4.615 12.318 1.00 95.31 93 GLU A N 1
ATOM 747 C CA . GLU A 1 93 ? -15.659 -6.058 12.040 1.00 95.31 93 GLU A CA 1
ATOM 748 C C . GLU A 1 93 ? -14.450 -6.406 11.160 1.00 95.31 93 GLU A C 1
ATOM 750 O O . GLU A 1 93 ? -13.846 -7.464 11.318 1.00 95.31 93 GLU A O 1
ATOM 755 N N . ASN A 1 94 ? -14.067 -5.502 10.253 1.00 93.31 94 ASN A N 1
ATOM 756 C CA . ASN A 1 94 ? -12.916 -5.671 9.365 1.00 93.31 94 ASN A CA 1
ATOM 757 C C . ASN A 1 94 ? -11.596 -5.138 9.955 1.00 93.31 94 ASN A C 1
ATOM 759 O O . ASN A 1 94 ? -10.569 -5.204 9.285 1.00 93.31 94 ASN A O 1
ATOM 763 N N . GLY A 1 95 ? -11.613 -4.587 11.174 1.00 93.31 95 GLY A N 1
ATOM 764 C CA . GLY A 1 95 ? -10.436 -4.028 11.842 1.00 93.31 95 GLY A CA 1
ATOM 765 C C . GLY A 1 95 ? -9.947 -2.677 11.301 1.00 93.31 95 GLY A C 1
ATOM 766 O O . GLY A 1 95 ? -8.926 -2.181 11.773 1.00 93.31 95 GLY A O 1
ATOM 767 N N . ILE A 1 96 ? -10.650 -2.064 10.342 1.00 95.62 96 ILE A N 1
ATOM 768 C CA . ILE A 1 96 ? -10.283 -0.775 9.742 1.00 95.62 96 ILE A CA 1
ATOM 769 C C . ILE A 1 96 ? -11.262 0.291 10.231 1.00 95.62 96 ILE A C 1
ATOM 771 O O . ILE A 1 96 ? -12.443 0.289 9.872 1.00 95.62 96 ILE A O 1
ATOM 775 N N . SER A 1 97 ? -10.776 1.216 11.054 1.00 94.44 97 SER A N 1
ATOM 776 C CA . SER A 1 97 ? -11.577 2.344 11.531 1.00 94.44 97 SER A CA 1
ATOM 777 C C . SER A 1 97 ? -11.722 3.405 10.432 1.00 94.44 97 SER A C 1
ATOM 779 O O . SER A 1 97 ? -10.724 3.721 9.784 1.00 94.44 97 SER A O 1
ATOM 781 N N . PRO A 1 98 ? -12.902 4.016 10.233 1.00 92.88 98 PRO A N 1
ATOM 782 C CA . PRO A 1 98 ? -13.051 5.119 9.285 1.00 92.88 98 PRO A CA 1
ATOM 783 C C . PRO A 1 98 ? -12.088 6.277 9.596 1.00 92.88 98 PRO A C 1
ATOM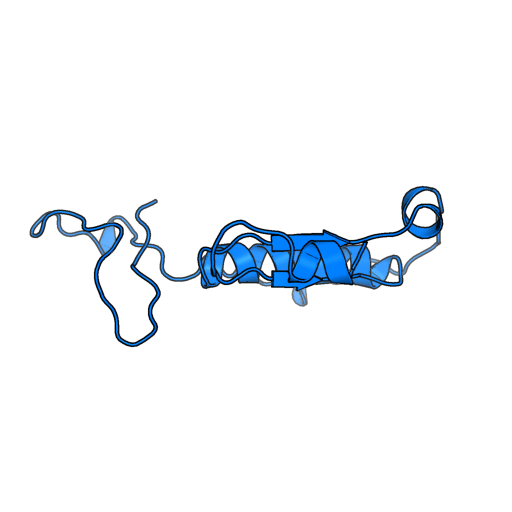 785 O O . PRO A 1 98 ? -11.930 6.660 10.757 1.00 92.88 98 PRO A O 1
ATOM 788 N N . ARG A 1 99 ? -11.431 6.818 8.565 1.00 92.12 99 ARG A N 1
ATOM 789 C CA . ARG A 1 99 ? -10.461 7.917 8.664 1.00 92.12 99 ARG A CA 1
ATOM 790 C C . ARG A 1 99 ? -11.121 9.224 8.227 1.00 92.12 99 ARG A C 1
ATOM 792 O O . ARG A 1 99 ? -11.566 9.329 7.092 1.00 92.12 99 ARG A O 1
ATOM 799 N N . ALA A 1 100 ? -11.168 10.216 9.108 1.00 87.50 100 ALA A N 1
ATOM 800 C CA . ALA A 1 100 ? -11.542 11.583 8.744 1.00 87.50 100 ALA A CA 1
ATOM 801 C C . ALA A 1 100 ? -10.513 12.196 7.777 1.00 87.50 100 ALA A C 1
ATOM 803 O O . ALA A 1 100 ? -9.314 11.925 7.917 1.00 87.50 100 ALA A O 1
ATOM 804 N N . MET A 1 101 ? -11.002 12.967 6.800 1.00 68.81 101 MET A N 1
ATOM 805 C CA . MET A 1 101 ? -10.175 13.786 5.907 1.00 68.81 101 MET A CA 1
ATOM 806 C C . MET A 1 101 ? -9.734 15.077 6.595 1.00 68.81 101 MET A C 1
ATOM 808 O O . MET A 1 101 ? -10.541 15.626 7.378 1.00 68.81 101 MET A O 1
#

Radius of gyration: 17.55 Å; chains: 1; bounding box: 44×27×42 Å

Sequence (101 aa):
DLRFAIHASQGEFPRVVVAPGDVEECFYTTLEAFNLADKFQIPAIIITDKYLVESHMAAEPFDQDRIGIDRGLLLTEEQYTGGEEYQRHRFTENGISPRAM

Secondary structure (DSSP, 8-state):
-HHHHHH-SSS----EEE---SHHHHHHHHHHHHHHHHHHT--EEE---HHHHH-----PPP-GGG------SEEPTTT--SSS---TT---TTS-PPEE-

Foldseek 3Di:
DVVCVVPDDDDDDDEAEEEQDAPLCVPVVVLVQQLCCQAQVHHYHYDYDPCRVPDDDDDDPHDCVSHDRHNHQEDDPVNCPVPDDDDCQDDDPVRHGHHYD

pLDDT: mean 90.91, std 7.05, range [67.56, 97.25]